Protein AF-A0A250KPC2-F1 (afdb_monomer_lite)

Secondary structure (DSSP, 8-state):
-HHHHHHHHHHHHHHHHHHHHHHHHHHHHHHHHHHHHHHHHHHHTT-HHHHHHHT-HHHHHHHHHHHHHHHHHHHHHH-TTHHHHHHTTB-TTT----SS--S--HHHHHHHHHHTT---HHHHHHHHT--HHHHHHHHHHHHTTBSS-HHHHHHHHHH-

pLDDT: mean 82.74, std 11.88, range [46.59, 96.38]

InterPro domains:
  IPR016032 Signal transduction response regulator, C-terminal effector [SSF46894] (101-150)
  IPR036388 Winged helix-like DNA-binding domain superfamily [G3DSA:1.10.10.10] (76-155)
  IPR045957 SusR, C-terminal domain [PF19904] (7-160)

Foldseek 3Di:
DVVVVVVVLVVVLVVLLVVLVVVVVVVVVVVVVVLVVVLVVCVVVVVVVVSVVSPDVVVVVVVLVVVQVSVFQSLCVSVVCLLVLLLVQFDPVPRPPPDDDSGDDLLSQLLSCLLVVNPDLVVSCVSNVHDSVVSVVSLVVSLVRGPDHSVCVSVSSNVD

Structure (mmCIF, N/CA/C/O backbone):
data_AF-A0A250KPC2-F1
#
_entry.id   AF-A0A250KPC2-F1
#
loop_
_atom_site.group_PDB
_atom_site.id
_atom_site.type_symbol
_atom_site.label_atom_id
_atom_site.label_alt_id
_atom_site.label_comp_id
_atom_site.label_asym_id
_atom_site.label_entity_id
_atom_site.label_seq_id
_atom_site.pdbx_PDB_ins_code
_atom_site.Cartn_x
_atom_site.Cartn_y
_atom_site.Cartn_z
_atom_site.occupancy
_atom_site.B_iso_or_equiv
_atom_site.auth_seq_id
_atom_site.auth_comp_id
_atom_site.auth_asym_id
_atom_site.auth_atom_id
_atom_site.pdbx_PDB_model_num
ATOM 1 N N . MET A 1 1 ? -35.922 -7.875 7.691 1.00 46.59 1 MET A N 1
ATOM 2 C CA . MET A 1 1 ? -35.577 -6.860 6.663 1.00 46.59 1 MET A CA 1
ATOM 3 C C . MET A 1 1 ? -34.171 -6.271 6.823 1.00 46.59 1 MET A C 1
ATOM 5 O O . MET A 1 1 ? -33.465 -6.232 5.828 1.00 46.59 1 MET A O 1
ATOM 9 N N . GLN A 1 2 ? -33.710 -5.894 8.027 1.00 51.72 2 GLN A N 1
ATOM 10 C CA . GLN A 1 2 ? -32.349 -5.344 8.234 1.00 51.72 2 GLN A CA 1
ATOM 11 C C . GLN A 1 2 ? -31.196 -6.274 7.797 1.00 51.72 2 GLN A C 1
ATOM 13 O O . GLN A 1 2 ? -30.195 -5.795 7.276 1.00 51.72 2 GLN A O 1
ATOM 18 N N . SER A 1 3 ? -31.338 -7.596 7.952 1.00 56.41 3 SER A N 1
ATOM 19 C CA . SER A 1 3 ? -30.284 -8.559 7.585 1.00 56.41 3 SER A CA 1
ATOM 20 C C . SER A 1 3 ? -30.046 -8.644 6.066 1.00 56.41 3 SER A C 1
ATOM 22 O O . SER A 1 3 ? -28.898 -8.640 5.639 1.00 56.41 3 SER A O 1
ATOM 24 N N . ASN A 1 4 ? -31.106 -8.587 5.245 1.00 58.12 4 ASN A N 1
ATOM 25 C CA . ASN A 1 4 ? -30.977 -8.547 3.779 1.00 58.12 4 ASN A CA 1
ATOM 26 C C . ASN A 1 4 ? -30.360 -7.237 3.275 1.00 58.12 4 ASN A C 1
ATOM 28 O O . ASN A 1 4 ? -29.615 -7.265 2.304 1.00 58.12 4 ASN A O 1
ATOM 32 N N . MET A 1 5 ? -30.636 -6.101 3.928 1.00 62.41 5 MET A N 1
ATOM 33 C CA . MET A 1 5 ? -30.025 -4.819 3.551 1.00 62.41 5 MET A CA 1
ATOM 34 C C . MET A 1 5 ? -28.519 -4.806 3.838 1.00 62.41 5 MET A C 1
ATOM 36 O O . MET A 1 5 ? -27.751 -4.487 2.938 1.00 62.41 5 MET A O 1
ATOM 40 N N . LYS A 1 6 ? -28.093 -5.265 5.026 1.00 60.94 6 LYS A N 1
ATOM 41 C CA . LYS A 1 6 ? -26.665 -5.401 5.373 1.00 60.94 6 LYS A CA 1
ATOM 42 C C . LYS A 1 6 ? -25.919 -6.372 4.451 1.00 60.94 6 LYS A C 1
ATOM 44 O O . LYS A 1 6 ? -24.790 -6.105 4.060 1.00 60.94 6 LYS A O 1
ATOM 49 N N . LEU A 1 7 ? -26.551 -7.488 4.080 1.00 61.34 7 LEU A N 1
ATOM 50 C CA . LEU A 1 7 ? -25.985 -8.448 3.123 1.00 61.34 7 LEU A CA 1
ATOM 51 C C . LEU A 1 7 ? -25.834 -7.849 1.722 1.00 61.34 7 LEU A C 1
ATOM 53 O O . LEU A 1 7 ? -24.823 -8.071 1.063 1.00 61.34 7 LEU A O 1
ATOM 57 N N . ASN A 1 8 ? -26.825 -7.082 1.270 1.00 59.44 8 ASN A N 1
ATOM 58 C CA . ASN A 1 8 ? -26.793 -6.455 -0.047 1.00 59.44 8 ASN A CA 1
ATOM 59 C C . ASN A 1 8 ? -25.741 -5.334 -0.119 1.00 59.44 8 ASN A C 1
ATOM 61 O O . ASN A 1 8 ? -25.035 -5.204 -1.114 1.00 59.44 8 ASN A O 1
ATOM 65 N N . GLU A 1 9 ? -25.585 -4.573 0.962 1.00 61.75 9 GLU A N 1
ATOM 66 C CA . GLU A 1 9 ? -24.534 -3.564 1.114 1.00 61.75 9 GLU A CA 1
ATOM 67 C C . GLU A 1 9 ? -23.135 -4.200 1.149 1.00 61.75 9 GLU A C 1
ATOM 69 O O . GLU A 1 9 ? -22.250 -3.775 0.410 1.00 61.75 9 GLU A O 1
ATOM 74 N N . ALA A 1 10 ? -22.956 -5.296 1.895 1.00 64.81 10 ALA A N 1
ATOM 75 C CA . ALA A 1 10 ? -21.706 -6.057 1.908 1.00 64.81 10 ALA A CA 1
ATOM 76 C C . ALA A 1 10 ? -21.347 -6.637 0.527 1.00 64.81 10 ALA A C 1
ATOM 78 O O . ALA A 1 10 ? -20.181 -6.611 0.133 1.00 64.81 10 ALA A O 1
ATOM 79 N N . ASN A 1 11 ? -22.335 -7.130 -0.227 1.00 65.50 11 ASN A N 1
ATOM 80 C CA . ASN A 1 11 ? -22.121 -7.602 -1.597 1.00 65.50 11 ASN A CA 1
ATOM 81 C C . ASN A 1 11 ? -21.732 -6.456 -2.536 1.00 65.50 11 ASN A C 1
ATOM 83 O O . ASN A 1 11 ? -20.794 -6.608 -3.311 1.00 65.50 11 ASN A O 1
ATOM 87 N N . LYS A 1 12 ? -22.369 -5.287 -2.410 1.00 68.25 12 LYS A N 1
ATOM 88 C CA . LYS A 1 12 ? -22.030 -4.103 -3.206 1.00 68.25 12 LYS A CA 1
ATOM 89 C C . LYS A 1 12 ? -20.600 -3.619 -2.943 1.00 68.25 12 LYS A C 1
ATOM 91 O O . LYS A 1 12 ? -19.867 -3.377 -3.895 1.00 68.25 12 LYS A O 1
ATOM 96 N N . ILE A 1 13 ? -20.181 -3.561 -1.676 1.00 67.81 13 ILE A N 1
ATOM 97 C CA . ILE A 1 13 ? -18.798 -3.230 -1.286 1.00 67.81 13 ILE A CA 1
ATOM 98 C C . ILE A 1 13 ? -17.817 -4.252 -1.875 1.00 67.81 13 ILE A C 1
ATOM 100 O O . ILE A 1 13 ? -16.744 -3.892 -2.354 1.00 67.81 13 ILE A O 1
ATOM 104 N N . LYS A 1 14 ? -18.179 -5.539 -1.867 1.00 70.06 14 LYS A N 1
ATOM 105 C CA . LYS A 1 14 ? -17.338 -6.607 -2.414 1.00 70.06 14 LYS A CA 1
ATOM 106 C C . LYS A 1 14 ? -17.198 -6.514 -3.936 1.00 70.06 14 LYS A C 1
ATOM 108 O O . LYS A 1 14 ? -16.090 -6.675 -4.442 1.00 70.06 14 LYS A O 1
ATOM 113 N N . ASP A 1 15 ? -18.282 -6.234 -4.651 1.00 75.19 15 ASP A N 1
ATOM 114 C CA . ASP A 1 15 ? -18.270 -6.077 -6.108 1.00 75.19 15 ASP A CA 1
ATOM 115 C C . ASP A 1 15 ? -17.492 -4.821 -6.528 1.00 75.19 15 ASP A C 1
ATOM 117 O O . ASP A 1 15 ? -16.672 -4.876 -7.447 1.00 75.19 15 ASP A O 1
ATOM 121 N N . GLU A 1 16 ? -17.672 -3.712 -5.806 1.00 76.75 16 GLU A N 1
ATOM 122 C CA . GLU A 1 16 ? -16.913 -2.475 -6.009 1.00 76.75 16 GLU A CA 1
ATOM 123 C C . GLU A 1 16 ? -15.419 -2.680 -5.721 1.00 76.75 16 GLU A C 1
ATOM 125 O O . GLU A 1 16 ? -14.574 -2.291 -6.528 1.00 76.75 16 GLU A O 1
ATOM 130 N N . TYR A 1 17 ? -15.075 -3.403 -4.650 1.00 74.69 17 TYR A N 1
ATOM 131 C CA . TYR A 1 17 ? -13.695 -3.787 -4.348 1.00 74.69 17 TYR A CA 1
ATOM 132 C C . TYR A 1 17 ? -13.069 -4.642 -5.455 1.00 74.69 17 TYR A C 1
ATOM 134 O O . TYR A 1 17 ? -11.933 -4.387 -5.861 1.00 74.69 17 TYR A O 1
ATOM 142 N N . ILE A 1 18 ? -13.789 -5.648 -5.963 1.00 78.44 18 ILE A N 1
ATOM 143 C CA . ILE A 1 18 ? -13.307 -6.498 -7.059 1.00 78.44 18 ILE A CA 1
ATOM 144 C C . ILE A 1 18 ? -13.065 -5.649 -8.313 1.00 78.44 18 ILE A C 1
ATOM 146 O O . ILE A 1 18 ? -12.002 -5.760 -8.930 1.00 78.44 18 ILE A O 1
ATOM 150 N N . GLY A 1 19 ? -14.006 -4.765 -8.658 1.00 82.25 19 GLY A N 1
ATOM 151 C CA . GLY A 1 19 ? -13.871 -3.828 -9.773 1.00 82.25 19 GLY A CA 1
ATOM 152 C C . GLY A 1 19 ? -12.651 -2.917 -9.626 1.00 82.25 19 GLY A C 1
ATOM 153 O O . GLY A 1 19 ? -11.809 -2.862 -10.526 1.00 82.25 19 GLY A O 1
ATOM 154 N N . CYS A 1 20 ? -12.497 -2.271 -8.467 1.00 77.50 20 CYS A N 1
ATOM 155 C CA . CYS A 1 20 ? -11.334 -1.442 -8.153 1.00 77.50 20 CYS A CA 1
ATOM 156 C C . CYS A 1 20 ? -10.024 -2.238 -8.208 1.00 77.50 20 CYS A C 1
ATOM 158 O O . CYS A 1 20 ? -9.040 -1.753 -8.760 1.00 77.50 20 CYS A O 1
ATOM 160 N N . SER A 1 21 ? -9.996 -3.473 -7.701 1.00 78.00 21 SER A N 1
ATOM 161 C CA . SER A 1 21 ? -8.799 -4.319 -7.731 1.00 78.00 21 SER A CA 1
ATOM 162 C C . SER A 1 21 ? -8.357 -4.631 -9.162 1.00 78.00 21 SER A C 1
ATOM 164 O O . SER A 1 21 ? -7.181 -4.474 -9.494 1.00 78.00 21 SER A O 1
ATOM 166 N N . PHE A 1 22 ? -9.287 -5.017 -10.042 1.00 83.94 22 PHE A N 1
ATOM 167 C CA . PHE A 1 22 ? -8.962 -5.255 -11.450 1.00 83.94 22 PHE A CA 1
ATOM 168 C C . PHE A 1 22 ? -8.554 -3.976 -12.184 1.00 83.94 22 PHE A C 1
ATOM 170 O O . PHE A 1 22 ? -7.635 -4.029 -13.003 1.00 83.94 22 PHE A O 1
ATOM 177 N N . TYR A 1 23 ? -9.163 -2.833 -11.860 1.00 85.62 23 TYR A N 1
ATOM 178 C CA . TYR A 1 23 ? -8.753 -1.535 -12.396 1.00 85.62 23 TYR A CA 1
ATOM 179 C C . TYR A 1 23 ? -7.311 -1.178 -11.995 1.00 85.62 23 TYR A C 1
ATOM 181 O O . TYR A 1 23 ? -6.484 -0.906 -12.866 1.00 85.62 23 TYR A O 1
ATOM 189 N N . LEU A 1 24 ? -6.968 -1.275 -10.705 1.00 82.50 24 LEU A N 1
ATOM 190 C CA . LEU A 1 24 ? -5.604 -1.041 -10.213 1.00 82.50 24 LEU A CA 1
ATOM 191 C C . LEU A 1 24 ? -4.591 -2.006 -10.846 1.00 82.50 24 LEU A C 1
ATOM 193 O O . LEU A 1 24 ? -3.490 -1.597 -11.218 1.00 82.50 24 LEU A O 1
ATOM 197 N N . ASN A 1 25 ? -4.965 -3.276 -11.030 1.00 85.69 25 ASN A N 1
ATOM 198 C CA . ASN A 1 25 ? -4.129 -4.251 -11.733 1.00 85.69 25 ASN A CA 1
ATOM 199 C C . ASN A 1 25 ? -3.903 -3.862 -13.203 1.00 85.69 25 ASN A C 1
ATOM 201 O O . ASN A 1 25 ? -2.787 -3.997 -13.708 1.00 85.69 25 ASN A O 1
ATOM 205 N N . ALA A 1 26 ? -4.931 -3.364 -13.896 1.00 89.38 26 ALA A N 1
ATOM 206 C CA . ALA A 1 26 ? -4.810 -2.910 -15.279 1.00 89.38 26 ALA A CA 1
ATOM 207 C C . ALA A 1 26 ? -3.885 -1.683 -15.392 1.00 89.38 26 ALA A C 1
ATOM 209 O O . ALA A 1 26 ? -2.996 -1.656 -16.250 1.00 89.38 26 ALA A O 1
ATOM 210 N N . GLU A 1 27 ? -4.024 -0.717 -14.481 1.00 88.19 27 GLU A N 1
ATOM 211 C CA . GLU A 1 27 ? -3.129 0.441 -14.378 1.00 88.19 27 GLU A CA 1
ATOM 212 C C . GLU A 1 27 ? -1.684 0.018 -14.085 1.00 88.19 27 GLU A C 1
ATOM 214 O O . GLU A 1 27 ? -0.745 0.502 -14.724 1.00 88.19 27 GLU A O 1
ATOM 219 N N . TYR A 1 28 ? -1.482 -0.958 -13.197 1.00 87.12 28 TYR A N 1
ATOM 220 C CA . TYR A 1 28 ? -0.159 -1.511 -12.916 1.00 87.12 28 TYR A CA 1
ATOM 221 C C . TYR A 1 28 ? 0.470 -2.184 -14.147 1.00 87.12 28 TYR A C 1
ATOM 223 O O . TYR A 1 28 ? 1.629 -1.920 -14.478 1.00 87.12 28 TYR A O 1
ATOM 231 N N . ILE A 1 29 ? -0.293 -2.989 -14.896 1.00 91.50 29 ILE A N 1
ATOM 232 C CA . ILE A 1 29 ? 0.169 -3.577 -16.167 1.00 91.50 29 ILE A CA 1
ATOM 233 C C . ILE A 1 29 ? 0.531 -2.475 -17.175 1.00 91.50 29 ILE A C 1
ATOM 235 O O . ILE A 1 29 ? 1.540 -2.579 -17.879 1.00 91.50 29 ILE A O 1
ATOM 239 N N . SER A 1 30 ? -0.249 -1.393 -17.236 1.00 91.69 30 SER A N 1
ATOM 240 C CA . SER A 1 30 ? 0.037 -0.230 -18.083 1.00 91.69 30 SER A CA 1
ATOM 241 C C . SER A 1 30 ? 1.359 0.449 -17.697 1.00 91.69 30 SER A C 1
ATOM 243 O O . SER A 1 30 ? 2.186 0.733 -18.574 1.00 91.69 30 SER A O 1
ATOM 245 N N . LYS A 1 31 ? 1.619 0.639 -16.393 1.00 89.00 31 LYS A N 1
ATOM 246 C CA . LYS A 1 31 ? 2.899 1.150 -15.867 1.00 89.00 31 LYS A CA 1
ATOM 247 C C . LYS A 1 31 ? 4.069 0.235 -16.249 1.00 89.00 31 LYS A C 1
ATOM 249 O O . LYS A 1 31 ? 5.052 0.717 -16.819 1.00 89.00 31 LYS A O 1
ATOM 254 N N . LEU A 1 32 ? 3.939 -1.082 -16.060 1.00 90.75 32 LEU A N 1
ATOM 255 C CA . LEU A 1 32 ? 4.956 -2.058 -16.476 1.00 90.75 32 LEU A CA 1
ATOM 256 C C . LEU A 1 32 ? 5.237 -1.985 -17.980 1.00 90.75 32 LEU A C 1
ATOM 258 O O . LEU A 1 32 ? 6.393 -1.927 -18.397 1.00 90.75 32 LEU A O 1
ATOM 262 N N . LYS A 1 33 ? 4.198 -1.916 -18.816 1.00 94.50 33 LYS A N 1
ATOM 263 C CA . LYS A 1 33 ? 4.348 -1.787 -20.272 1.00 94.50 33 LYS A CA 1
ATOM 264 C C . LYS A 1 33 ? 5.128 -0.527 -20.658 1.00 94.50 33 LYS A C 1
ATOM 266 O O . LYS A 1 33 ? 5.969 -0.585 -21.559 1.00 94.50 33 LYS A O 1
ATOM 271 N N . LYS A 1 34 ? 4.870 0.608 -19.997 1.00 91.69 34 LYS A N 1
ATOM 272 C CA . LYS A 1 34 ? 5.622 1.859 -20.209 1.00 91.69 34 LYS A CA 1
ATOM 273 C C . LYS A 1 34 ? 7.093 1.693 -19.823 1.00 91.69 34 LYS A C 1
ATOM 275 O O . LYS A 1 34 ? 7.953 2.129 -20.591 1.00 91.69 34 LYS A O 1
ATOM 280 N N . LEU A 1 35 ? 7.372 1.026 -18.701 1.00 90.00 35 LEU A N 1
ATOM 281 C CA . LEU A 1 35 ? 8.729 0.722 -18.246 1.00 90.00 35 LEU A CA 1
ATOM 282 C C . LEU A 1 35 ? 9.479 -0.153 -19.259 1.00 90.00 35 LEU A C 1
ATOM 284 O O . LEU A 1 35 ? 10.535 0.259 -19.735 1.00 90.00 35 LEU A O 1
ATOM 288 N N . TYR A 1 36 ? 8.911 -1.294 -19.669 1.00 92.81 36 TYR A N 1
ATOM 289 C CA . TYR A 1 36 ? 9.526 -2.190 -20.659 1.00 92.81 36 TYR A CA 1
ATOM 290 C C . TYR A 1 36 ? 9.834 -1.471 -21.977 1.00 92.81 36 TYR A C 1
ATOM 292 O O . TYR A 1 36 ? 10.968 -1.515 -22.451 1.00 92.81 36 TYR A O 1
ATOM 300 N N . LYS A 1 37 ? 8.870 -0.717 -22.524 1.00 94.56 37 LYS A N 1
ATOM 301 C CA . LYS A 1 37 ? 9.086 0.091 -23.738 1.00 94.56 37 LYS A CA 1
ATOM 302 C C . LYS A 1 37 ? 10.121 1.199 -23.543 1.00 94.56 37 LYS A C 1
ATOM 304 O O . LYS A 1 37 ? 10.756 1.634 -24.501 1.00 94.56 37 LYS A O 1
ATOM 309 N N . GLY A 1 38 ? 10.229 1.756 -22.339 1.00 92.12 38 GLY A N 1
ATOM 310 C CA . GLY A 1 38 ? 11.238 2.758 -21.996 1.00 92.12 38 GLY A CA 1
ATOM 311 C C . GLY A 1 38 ? 12.643 2.162 -21.986 1.00 92.12 38 GLY A C 1
ATOM 312 O O . GLY A 1 38 ? 13.550 2.730 -22.592 1.00 92.12 38 GLY A O 1
ATOM 313 N N . ILE A 1 39 ? 12.790 0.997 -21.355 1.00 92.81 39 ILE A N 1
ATOM 314 C CA . ILE A 1 39 ? 14.038 0.233 -21.300 1.00 92.81 39 ILE A CA 1
ATOM 315 C C . ILE A 1 39 ? 14.476 -0.170 -22.710 1.00 92.81 39 ILE A C 1
ATOM 317 O O . ILE A 1 39 ? 15.588 0.160 -23.114 1.00 92.81 39 ILE A O 1
ATOM 321 N N . GLU A 1 40 ? 13.592 -0.800 -23.487 1.00 94.81 40 GLU A N 1
ATOM 322 C CA . GLU A 1 40 ? 13.875 -1.250 -24.855 1.00 94.81 40 GLU A CA 1
ATOM 323 C C . GLU A 1 40 ? 14.372 -0.102 -25.747 1.00 94.81 40 GLU A C 1
ATOM 325 O O . GLU A 1 40 ? 15.428 -0.206 -26.372 1.00 94.81 40 GLU A O 1
ATOM 330 N N . ARG A 1 41 ? 13.676 1.046 -25.731 1.00 95.12 41 ARG A N 1
ATOM 331 C CA . ARG A 1 41 ? 14.084 2.238 -26.493 1.00 95.12 41 ARG A CA 1
ATOM 332 C C . ARG A 1 41 ? 15.480 2.729 -26.115 1.00 95.12 41 ARG A C 1
ATOM 334 O O . ARG A 1 41 ? 16.246 3.081 -27.007 1.00 95.12 41 ARG A O 1
ATOM 341 N N . LYS A 1 42 ? 15.813 2.752 -24.819 1.00 94.19 42 LYS A N 1
ATOM 342 C CA . LYS A 1 42 ? 17.125 3.208 -24.326 1.00 94.19 42 LYS A CA 1
ATOM 343 C C . LYS A 1 42 ? 18.251 2.226 -24.646 1.00 94.19 42 LYS A C 1
ATOM 345 O O . LYS A 1 42 ? 19.373 2.661 -24.890 1.00 94.19 42 LYS A O 1
ATOM 350 N N . ILE A 1 43 ? 17.960 0.924 -24.673 1.00 94.75 43 ILE A N 1
ATOM 351 C CA . ILE A 1 43 ? 18.916 -0.104 -25.107 1.00 94.75 43 ILE A CA 1
ATOM 352 C C . ILE A 1 43 ? 19.240 0.079 -26.594 1.00 94.75 43 ILE A C 1
ATOM 354 O O . ILE A 1 43 ? 20.413 0.175 -26.952 1.00 94.75 43 ILE A O 1
ATOM 358 N N . ILE A 1 44 ? 18.217 0.191 -27.450 1.00 95.75 44 ILE A N 1
ATOM 359 C CA . ILE A 1 44 ? 18.391 0.349 -28.906 1.00 95.75 44 ILE A CA 1
ATOM 360 C C . ILE A 1 44 ? 19.168 1.632 -29.234 1.00 95.75 44 ILE A C 1
ATOM 362 O O . ILE A 1 44 ? 20.057 1.616 -30.084 1.00 95.75 44 ILE A O 1
ATOM 366 N N . SER A 1 45 ? 18.889 2.733 -28.529 1.00 95.88 45 SER A N 1
ATOM 367 C CA . SER A 1 45 ? 19.582 4.015 -28.715 1.00 95.88 45 SER A CA 1
ATOM 368 C C . SER A 1 45 ? 20.946 4.108 -28.016 1.00 95.88 45 SER A C 1
ATOM 370 O O . SER A 1 45 ? 21.571 5.167 -28.058 1.00 95.88 45 SER A O 1
ATOM 372 N N . ARG A 1 46 ? 21.420 3.025 -27.376 1.00 95.19 46 ARG A N 1
ATOM 373 C CA . ARG A 1 46 ? 22.684 2.961 -26.615 1.00 95.19 46 ARG A CA 1
ATOM 374 C C . ARG A 1 46 ? 22.795 4.017 -25.502 1.00 95.19 46 ARG A C 1
ATOM 376 O O . ARG A 1 46 ? 23.889 4.417 -25.115 1.00 95.19 46 ARG A O 1
ATOM 383 N N . GLN A 1 47 ? 21.664 4.457 -24.952 1.00 94.56 47 GLN A N 1
ATOM 384 C CA . GLN A 1 47 ? 21.583 5.448 -23.873 1.00 94.56 47 GLN A CA 1
ATOM 385 C C . GLN A 1 47 ? 21.758 4.792 -22.492 1.00 94.56 47 GLN A C 1
ATOM 387 O O . GLN A 1 47 ? 20.868 4.859 -21.639 1.00 94.56 47 GLN A O 1
ATOM 392 N N . PHE A 1 48 ? 22.899 4.141 -22.266 1.00 91.19 48 PHE A N 1
ATOM 393 C CA . PHE A 1 48 ? 23.126 3.306 -21.080 1.00 91.19 48 PHE A CA 1
ATOM 394 C C . PHE A 1 48 ? 23.148 4.091 -19.761 1.00 91.19 48 PHE A C 1
ATOM 396 O O . PHE A 1 48 ? 22.570 3.630 -18.777 1.00 91.19 48 PHE A O 1
ATOM 403 N N . ASP A 1 49 ? 23.713 5.300 -19.736 1.00 90.19 49 ASP A N 1
ATOM 404 C CA . ASP A 1 49 ? 23.725 6.131 -18.522 1.00 90.19 49 ASP A CA 1
ATOM 405 C C . ASP A 1 49 ? 22.312 6.554 -18.111 1.00 90.19 49 ASP A C 1
ATOM 407 O O . ASP A 1 49 ? 21.911 6.436 -16.951 1.00 90.19 49 ASP A O 1
ATOM 411 N N . SER A 1 50 ? 21.506 6.973 -19.089 1.00 86.38 50 SER A N 1
ATOM 412 C CA . SER A 1 50 ? 20.107 7.332 -18.856 1.00 86.38 50 SER A CA 1
ATOM 413 C C . SER A 1 50 ? 19.260 6.113 -18.477 1.00 86.38 50 SER A C 1
ATOM 415 O O . SER A 1 50 ? 18.347 6.223 -17.657 1.00 86.38 50 SER A O 1
ATOM 417 N N . LEU A 1 51 ? 19.558 4.936 -19.037 1.00 89.56 51 LEU A N 1
ATOM 418 C CA . LEU A 1 51 ? 18.929 3.679 -18.637 1.00 89.56 51 LEU A CA 1
ATOM 419 C C . LEU A 1 51 ? 19.229 3.360 -17.171 1.00 89.56 51 LEU A C 1
ATOM 421 O O . LEU A 1 51 ? 18.298 3.079 -16.424 1.00 89.56 51 LEU A O 1
ATOM 425 N N . ARG A 1 52 ? 20.492 3.483 -16.745 1.00 86.69 52 ARG A N 1
ATOM 426 C CA . ARG A 1 52 ? 20.911 3.242 -15.357 1.00 86.69 52 ARG A CA 1
ATOM 427 C C . ARG A 1 52 ? 20.179 4.148 -14.368 1.00 86.69 52 ARG A C 1
ATOM 429 O O . ARG A 1 52 ? 19.765 3.685 -13.312 1.00 86.69 52 ARG A O 1
ATOM 436 N N . GLN A 1 53 ? 19.955 5.411 -14.731 1.00 85.56 53 GLN A N 1
ATOM 437 C CA . GLN A 1 53 ? 19.150 6.337 -13.925 1.00 85.56 53 GLN A CA 1
ATOM 438 C C . GLN A 1 53 ? 17.665 5.944 -13.871 1.00 85.56 53 GLN A C 1
ATOM 440 O O . GLN A 1 53 ? 17.013 6.153 -12.852 1.00 85.56 53 GLN A O 1
ATOM 445 N N . SER A 1 54 ? 17.134 5.348 -14.943 1.00 81.69 54 SER A N 1
ATOM 446 C CA . SER A 1 54 ? 15.715 4.972 -15.056 1.00 81.69 54 SER A CA 1
ATOM 447 C C . SER A 1 54 ? 15.335 3.733 -14.233 1.00 81.69 54 SER A C 1
ATOM 449 O O . SER A 1 54 ? 14.152 3.494 -14.020 1.00 81.69 54 SER A O 1
ATOM 451 N N . VAL A 1 55 ? 16.316 2.942 -13.785 1.00 81.75 55 VAL A N 1
ATOM 452 C CA . VAL A 1 55 ? 16.120 1.705 -13.000 1.00 81.75 55 VAL A CA 1
ATOM 453 C C . VAL A 1 55 ? 16.661 1.819 -11.568 1.00 81.75 55 VAL A C 1
ATOM 455 O O . VAL A 1 55 ? 16.967 0.815 -10.931 1.00 81.75 55 VAL A O 1
ATOM 458 N N . ASN A 1 56 ? 16.811 3.045 -11.064 1.00 83.19 56 ASN A N 1
ATOM 459 C CA . ASN A 1 56 ? 17.300 3.307 -9.712 1.00 83.19 56 ASN A CA 1
ATOM 460 C C . ASN A 1 56 ? 16.274 2.873 -8.643 1.00 83.19 56 ASN A C 1
ATOM 462 O O . ASN A 1 56 ? 15.066 2.992 -8.839 1.00 83.19 56 ASN A O 1
ATOM 466 N N . GLU A 1 57 ? 16.755 2.438 -7.481 1.00 82.94 57 GLU A N 1
ATOM 467 C CA . GLU A 1 57 ? 15.957 2.102 -6.298 1.00 82.94 57 GLU A CA 1
ATOM 468 C C . GLU A 1 57 ? 15.039 3.252 -5.851 1.00 82.94 57 GLU A C 1
ATOM 470 O O . GLU A 1 57 ? 13.912 3.015 -5.421 1.00 82.94 57 GLU A O 1
ATOM 475 N N . SER A 1 58 ? 15.450 4.509 -6.047 1.00 84.56 58 SER A N 1
ATOM 476 C CA . SER A 1 58 ? 14.594 5.672 -5.767 1.00 84.56 58 SER A CA 1
ATOM 477 C C . SER A 1 58 ? 13.280 5.668 -6.562 1.00 84.56 58 SER A C 1
ATOM 479 O O . SER A 1 58 ? 12.259 6.149 -6.065 1.00 84.56 58 SER A O 1
ATOM 481 N N . VAL A 1 59 ? 13.277 5.088 -7.768 1.00 83.38 59 VAL A N 1
ATOM 482 C CA . VAL A 1 59 ? 12.065 4.905 -8.576 1.00 83.38 59 VAL A CA 1
ATOM 483 C C . VAL A 1 59 ? 11.137 3.898 -7.902 1.00 83.38 59 VAL A C 1
ATOM 485 O O . VAL A 1 59 ? 9.944 4.170 -7.776 1.00 83.38 59 VAL A O 1
ATOM 488 N N . LEU A 1 60 ? 11.671 2.785 -7.388 1.00 84.00 60 LEU A N 1
ATOM 489 C CA . LEU A 1 60 ? 10.878 1.790 -6.658 1.00 84.00 60 LEU A CA 1
ATOM 490 C C . LEU A 1 60 ? 10.223 2.388 -5.410 1.00 84.00 60 LEU A C 1
ATOM 492 O O . LEU A 1 60 ? 9.060 2.101 -5.133 1.00 84.00 60 LEU A O 1
ATOM 496 N N . GLU A 1 61 ? 10.924 3.266 -4.694 1.00 87.88 61 GLU A N 1
ATOM 497 C CA . GLU A 1 61 ? 10.351 3.949 -3.533 1.00 87.88 61 GLU A CA 1
ATOM 498 C C . GLU A 1 61 ? 9.238 4.937 -3.915 1.00 87.88 61 GLU A C 1
ATOM 500 O O . GLU A 1 61 ? 8.247 5.059 -3.191 1.00 87.88 61 GLU A O 1
ATOM 505 N N . SER A 1 62 ? 9.339 5.604 -5.069 1.00 87.94 62 SER A N 1
ATOM 506 C CA . SER A 1 62 ? 8.244 6.438 -5.584 1.00 87.94 62 SER A CA 1
ATOM 507 C C . SER A 1 62 ? 7.021 5.617 -6.014 1.00 87.94 62 SER A C 1
ATOM 509 O O . SER A 1 62 ? 5.900 5.961 -5.638 1.00 87.94 62 SER A O 1
ATOM 511 N N . GLU A 1 63 ? 7.221 4.488 -6.702 1.00 86.56 63 GLU A N 1
ATOM 512 C CA . GLU A 1 63 ? 6.141 3.562 -7.071 1.00 86.56 63 GLU A CA 1
ATOM 513 C C . GLU A 1 63 ? 5.459 2.977 -5.831 1.00 86.56 63 GLU A C 1
ATOM 515 O O . GLU A 1 63 ? 4.235 2.868 -5.785 1.00 86.56 63 GLU A O 1
ATOM 520 N N . ARG A 1 64 ? 6.224 2.681 -4.775 1.00 89.38 64 ARG A N 1
ATOM 521 C CA . ARG A 1 64 ? 5.679 2.230 -3.489 1.00 89.38 64 ARG A CA 1
ATOM 522 C C . ARG A 1 64 ? 4.786 3.289 -2.842 1.00 89.38 64 ARG A C 1
ATOM 524 O O . ARG A 1 64 ? 3.706 2.962 -2.358 1.00 89.38 64 ARG A O 1
ATOM 531 N N . LYS A 1 65 ? 5.205 4.559 -2.852 1.00 90.31 65 LYS A N 1
ATOM 532 C CA . LYS A 1 65 ? 4.380 5.671 -2.350 1.00 90.31 65 LYS A CA 1
ATOM 533 C C . LYS A 1 65 ? 3.102 5.846 -3.170 1.00 90.31 65 LYS A C 1
ATOM 535 O O . LYS A 1 65 ? 2.046 6.019 -2.572 1.00 90.31 65 LYS A O 1
ATOM 540 N N . SER A 1 66 ? 3.185 5.744 -4.501 1.00 89.25 66 SER A N 1
ATOM 541 C CA . SER A 1 66 ? 1.999 5.738 -5.373 1.00 89.25 66 SER A CA 1
ATOM 542 C C . SER A 1 66 ? 1.065 4.590 -5.000 1.00 89.25 66 SER A C 1
ATOM 544 O O . SER A 1 66 ? -0.110 4.830 -4.775 1.00 89.25 66 SER A O 1
ATOM 546 N N . MET A 1 67 ? 1.591 3.373 -4.839 1.00 90.38 67 MET A N 1
ATOM 547 C CA . MET A 1 67 ? 0.798 2.203 -4.459 1.00 90.38 67 MET A CA 1
ATOM 548 C C . MET A 1 67 ? 0.099 2.385 -3.102 1.00 90.38 67 MET A C 1
ATOM 550 O O . MET A 1 67 ? -1.037 1.952 -2.937 1.00 90.38 67 MET A O 1
ATOM 554 N N . TYR A 1 68 ? 0.747 3.035 -2.127 1.00 91.94 68 TYR A N 1
ATOM 555 C CA . TYR A 1 68 ? 0.100 3.374 -0.856 1.00 91.94 68 TYR A CA 1
ATOM 556 C C . TYR A 1 68 ? -1.014 4.408 -1.017 1.00 91.94 68 TYR A C 1
ATOM 558 O O . TYR A 1 68 ? -2.046 4.264 -0.377 1.00 91.94 68 TYR A O 1
ATOM 566 N N . SER A 1 69 ? -0.829 5.416 -1.869 1.00 90.56 69 SER A N 1
ATOM 567 C CA . SER A 1 69 ? -1.878 6.396 -2.165 1.00 90.56 69 SER A CA 1
ATOM 568 C C . SER A 1 69 ? -3.080 5.734 -2.841 1.00 90.56 69 SER A C 1
ATOM 570 O O . SER A 1 69 ? -4.209 5.932 -2.403 1.00 90.56 69 SER A O 1
ATOM 572 N N . ASP A 1 70 ? -2.827 4.893 -3.848 1.00 88.62 70 ASP A N 1
ATOM 573 C CA . ASP A 1 70 ? -3.856 4.144 -4.576 1.00 88.62 70 ASP A CA 1
ATOM 574 C C . ASP A 1 70 ? -4.634 3.212 -3.623 1.00 88.62 70 ASP A C 1
ATOM 576 O O . ASP A 1 70 ? -5.860 3.081 -3.713 1.00 88.62 70 ASP A O 1
ATOM 580 N N . PHE A 1 71 ? -3.924 2.578 -2.679 1.00 90.38 71 PHE A N 1
ATOM 581 C CA . PHE A 1 71 ? -4.518 1.756 -1.626 1.00 90.38 71 PHE A CA 1
ATOM 582 C C . PHE A 1 71 ? -5.391 2.579 -0.678 1.00 90.38 71 PHE A C 1
ATOM 584 O O . PHE A 1 71 ? -6.541 2.206 -0.465 1.00 90.38 71 PHE A O 1
ATOM 591 N N . ASP A 1 72 ? -4.865 3.675 -0.126 1.00 92.38 72 ASP A N 1
ATOM 592 C CA . ASP A 1 72 ? -5.582 4.526 0.826 1.00 92.38 72 ASP A CA 1
ATOM 593 C C . ASP A 1 72 ? -6.870 5.076 0.195 1.00 92.38 72 ASP A C 1
ATOM 595 O O . ASP A 1 72 ? -7.938 4.967 0.792 1.00 92.38 72 ASP A O 1
ATOM 599 N N . GLU A 1 73 ? -6.792 5.587 -1.038 1.00 88.94 73 GLU A N 1
ATOM 600 C CA . GLU A 1 73 ? -7.947 6.108 -1.776 1.00 88.94 73 GLU A CA 1
ATOM 601 C C . GLU A 1 73 ? -9.000 5.019 -2.015 1.00 88.94 73 GLU A C 1
ATOM 603 O O . GLU A 1 73 ? -10.183 5.213 -1.735 1.00 88.94 73 GLU A O 1
ATOM 608 N N . THR A 1 74 ? -8.583 3.852 -2.513 1.00 86.94 74 THR A N 1
ATOM 609 C CA . THR A 1 74 ? -9.505 2.742 -2.795 1.00 86.94 74 THR A CA 1
ATOM 610 C C . THR A 1 74 ? -10.148 2.218 -1.516 1.00 86.94 74 THR A C 1
ATOM 612 O O . THR A 1 74 ? -11.347 1.952 -1.481 1.00 86.94 74 THR A O 1
ATOM 615 N N . PHE A 1 75 ? -9.365 2.084 -0.448 1.00 88.62 75 PHE A N 1
ATOM 616 C CA . PHE A 1 75 ? -9.850 1.601 0.834 1.00 88.62 75 PHE A CA 1
ATOM 617 C C . PHE A 1 75 ? -10.840 2.585 1.469 1.00 88.62 75 PHE A C 1
ATOM 619 O O . PHE A 1 75 ? -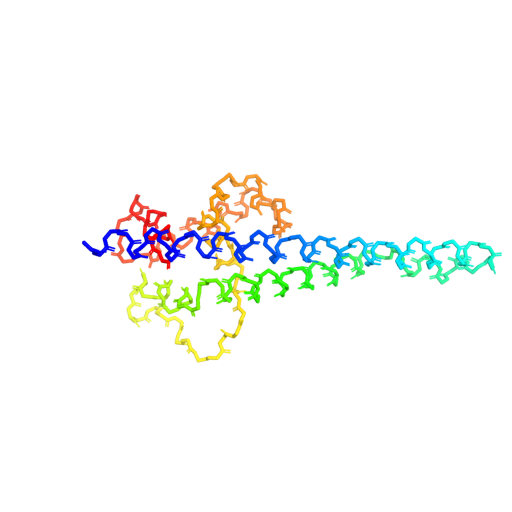11.903 2.165 1.914 1.00 88.62 75 PHE A O 1
ATOM 626 N N . LEU A 1 76 ? -10.544 3.887 1.460 1.00 89.00 76 LEU A N 1
ATOM 627 C CA . LEU A 1 76 ? -11.428 4.910 2.026 1.00 89.00 76 LEU A CA 1
ATOM 628 C C . LEU A 1 76 ? -12.696 5.135 1.193 1.00 89.00 76 LEU A C 1
ATOM 630 O O . LEU A 1 76 ? -13.720 5.501 1.758 1.00 89.00 76 LEU A O 1
ATOM 634 N N . LYS A 1 77 ? -12.687 4.854 -0.117 1.00 85.69 77 LYS A N 1
ATOM 635 C CA . LYS A 1 77 ? -13.931 4.801 -0.909 1.00 85.69 77 LYS A CA 1
ATOM 636 C C . LYS A 1 77 ? -14.871 3.692 -0.434 1.00 85.69 77 LYS A C 1
ATOM 638 O O . LYS A 1 77 ? -16.079 3.893 -0.409 1.00 85.69 77 LYS A O 1
ATOM 643 N N . LEU A 1 78 ? -14.316 2.547 -0.037 1.00 83.62 78 LEU A N 1
ATOM 644 C CA . LEU A 1 78 ? -15.087 1.397 0.447 1.00 83.62 78 LEU A CA 1
ATOM 645 C C . LEU A 1 78 ? -15.485 1.533 1.922 1.00 83.62 78 LEU A C 1
ATOM 647 O O . LEU A 1 78 ? -16.553 1.069 2.314 1.00 83.62 78 LEU A O 1
ATOM 651 N N . PHE A 1 79 ? -14.636 2.169 2.731 1.00 85.44 79 PHE A N 1
ATOM 652 C CA . PHE A 1 79 ? -14.809 2.348 4.172 1.00 85.44 79 PHE A CA 1
ATOM 653 C C . PHE A 1 79 ? -14.632 3.825 4.550 1.00 85.44 79 PHE A C 1
ATOM 655 O O . PHE A 1 79 ? -13.670 4.206 5.220 1.00 85.44 79 PHE A O 1
ATOM 662 N N . SER A 1 80 ? -15.569 4.672 4.119 1.00 87.38 80 SER A N 1
ATOM 663 C CA . SER A 1 80 ? -15.484 6.139 4.250 1.00 87.38 80 SER A CA 1
ATOM 664 C C . SER A 1 80 ? -15.356 6.643 5.685 1.00 87.38 80 SER A C 1
ATOM 666 O O . SER A 1 80 ? -14.794 7.709 5.915 1.00 87.38 80 SER A O 1
ATOM 668 N N . HIS A 1 81 ? -15.854 5.878 6.654 1.00 86.38 81 HIS A N 1
ATOM 669 C CA . HIS A 1 81 ? -15.806 6.222 8.076 1.00 86.38 81 HIS A CA 1
ATOM 670 C C . HIS A 1 81 ? -14.658 5.542 8.828 1.00 86.38 81 HIS A C 1
ATO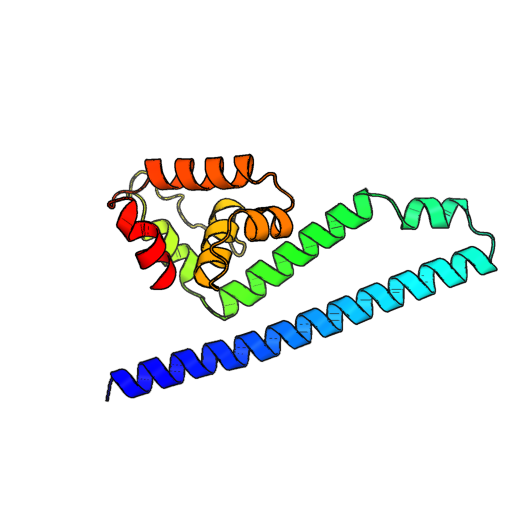M 672 O O . HIS A 1 81 ? -14.552 5.700 10.041 1.00 86.38 81 HIS A O 1
ATOM 678 N N . PHE A 1 82 ? -13.776 4.809 8.137 1.00 89.75 82 PHE A N 1
ATOM 679 C CA . PHE A 1 82 ? -12.752 4.000 8.794 1.00 89.75 82 PHE A CA 1
ATOM 680 C C . PHE A 1 82 ? -11.850 4.808 9.724 1.00 89.75 82 PHE A C 1
ATOM 682 O O . PHE A 1 82 ? -11.578 4.360 10.831 1.00 89.75 82 PHE A O 1
ATOM 689 N N . ILE A 1 83 ? -11.381 5.985 9.297 1.00 89.50 83 ILE A N 1
ATOM 690 C CA . ILE A 1 83 ? -10.476 6.816 10.109 1.00 89.50 83 ILE A CA 1
ATOM 691 C C . ILE A 1 83 ? -11.166 7.243 11.406 1.00 89.50 83 ILE A C 1
ATOM 693 O O . ILE A 1 83 ? -10.591 7.085 12.484 1.00 89.50 83 ILE A O 1
ATOM 697 N N . ASP A 1 84 ? -12.407 7.721 11.309 1.00 86.88 84 ASP A N 1
ATOM 698 C CA . ASP A 1 84 ? -13.176 8.180 12.465 1.00 86.88 84 ASP A CA 1
ATOM 699 C C . ASP A 1 84 ? -13.473 7.023 13.422 1.00 86.88 84 ASP A C 1
ATOM 701 O O . ASP A 1 84 ? -13.246 7.129 14.627 1.00 86.88 84 ASP A O 1
ATOM 705 N N . SER A 1 85 ? -13.923 5.888 12.888 1.00 87.38 85 SER A N 1
ATOM 706 C CA . SER A 1 85 ? -14.193 4.687 13.675 1.00 87.38 85 SER A CA 1
ATOM 707 C C . SER A 1 85 ? -12.926 4.094 14.296 1.00 87.38 85 SER A C 1
ATOM 709 O O . SER A 1 85 ? -12.977 3.602 15.420 1.00 87.38 85 SER A O 1
ATOM 711 N N . TYR A 1 86 ? -11.783 4.165 13.608 1.00 87.88 86 TYR A N 1
ATOM 712 C CA . TYR A 1 86 ? -10.488 3.727 14.127 1.00 87.88 86 TYR A CA 1
ATOM 713 C C . TYR A 1 86 ? -10.033 4.596 15.304 1.00 87.88 86 TYR A C 1
ATOM 715 O O . TYR A 1 86 ? -9.647 4.066 16.343 1.00 87.88 86 TYR A O 1
ATOM 723 N N . GLU A 1 87 ? -10.099 5.925 15.178 1.00 84.94 87 GLU A N 1
ATOM 724 C CA . GLU A 1 87 ? -9.689 6.846 16.248 1.00 84.94 87 GLU A CA 1
ATOM 725 C C . GLU A 1 87 ? -10.604 6.744 17.487 1.00 84.94 87 GLU A C 1
ATOM 727 O O . GLU A 1 87 ? -10.136 6.911 18.614 1.00 84.94 87 GLU A O 1
ATOM 732 N N . GLN A 1 88 ? -11.878 6.368 17.320 1.00 85.00 88 GLN A N 1
ATOM 733 C CA . GLN A 1 88 ? -12.801 6.100 18.436 1.00 85.00 88 GLN A CA 1
ATOM 734 C C . GLN A 1 88 ? -12.412 4.888 19.305 1.00 85.00 88 GLN A C 1
ATOM 736 O O . GLN A 1 88 ? -12.959 4.725 20.396 1.00 85.00 88 GLN A O 1
ATOM 741 N N . LEU A 1 89 ? -11.470 4.042 18.869 1.00 83.00 89 LEU A N 1
ATOM 742 C CA . LEU A 1 89 ? -10.972 2.905 19.659 1.00 83.00 89 LEU A CA 1
ATOM 743 C C . LEU A 1 89 ? -9.943 3.312 20.729 1.00 83.00 89 LEU A C 1
ATOM 745 O O . LEU A 1 89 ? -9.581 2.495 21.583 1.00 83.00 89 LEU A O 1
ATOM 749 N N . PHE A 1 90 ? -9.478 4.561 20.691 1.00 81.94 90 PHE A N 1
ATOM 750 C CA . PHE A 1 90 ? -8.499 5.124 21.618 1.00 81.94 90 PHE A CA 1
ATOM 751 C C . PHE A 1 90 ? -9.163 6.099 22.597 1.00 81.94 90 PHE A C 1
ATOM 753 O O . PHE A 1 90 ? -10.222 6.666 22.314 1.00 81.94 90 PHE A O 1
ATOM 760 N N . GLU A 1 91 ? -8.528 6.324 23.751 1.00 72.44 91 GLU A N 1
ATOM 761 C CA . GLU A 1 91 ? -9.023 7.293 24.733 1.00 72.44 91 GLU A CA 1
ATOM 762 C C . GLU A 1 91 ? -9.169 8.697 24.119 1.00 72.44 91 GLU A C 1
ATOM 764 O O . GLU A 1 91 ? -8.256 9.129 23.407 1.00 72.44 91 GLU A O 1
ATOM 769 N N . PRO A 1 92 ? -10.222 9.467 24.466 1.00 69.62 92 PRO A N 1
ATOM 770 C CA . PRO A 1 92 ? -10.444 10.827 23.956 1.00 69.62 92 PRO A CA 1
ATOM 771 C C . PRO A 1 92 ? -9.260 11.787 24.145 1.00 69.62 92 PRO A C 1
ATOM 773 O O . PRO A 1 92 ? -9.063 12.710 23.361 1.00 69.62 92 PRO A O 1
ATOM 776 N N . THR A 1 93 ? -8.455 11.565 25.184 1.00 64.00 93 THR A N 1
ATOM 777 C CA . THR A 1 93 ? -7.237 12.322 25.520 1.00 64.00 93 THR A CA 1
ATOM 778 C C . THR A 1 93 ? -6.056 11.995 24.600 1.00 64.00 93 THR A C 1
ATOM 780 O O . THR A 1 93 ? -5.162 12.822 24.424 1.00 64.00 93 THR A O 1
ATOM 783 N N . THR A 1 94 ? -6.055 10.802 24.002 1.00 63.09 94 THR A N 1
ATOM 784 C CA . THR A 1 94 ? -5.008 10.281 23.108 1.00 63.09 94 THR A CA 1
ATOM 785 C C . THR A 1 94 ? -5.406 10.285 21.635 1.00 63.09 94 THR A C 1
ATOM 787 O O . THR A 1 94 ? -4.550 10.032 20.782 1.00 6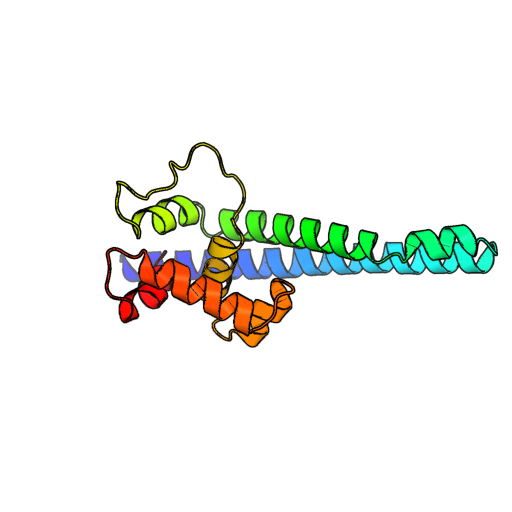3.09 94 THR A O 1
ATOM 790 N N . GLN A 1 95 ? -6.673 10.596 21.336 1.00 63.69 95 GLN A N 1
ATOM 791 C CA . GLN A 1 95 ? -7.169 10.761 19.975 1.00 63.69 95 GLN A CA 1
ATOM 792 C C . GLN A 1 95 ? -6.302 11.779 19.244 1.00 63.69 95 GLN A C 1
ATOM 794 O O . GLN A 1 95 ? -6.160 12.939 19.657 1.00 63.69 95 GLN A O 1
ATOM 799 N N . ARG A 1 96 ? -5.708 11.347 18.131 1.00 63.59 96 ARG A N 1
ATOM 800 C CA . ARG A 1 96 ? -4.997 12.261 17.247 1.00 63.59 96 ARG A CA 1
ATOM 801 C C . ARG A 1 96 ? -6.086 13.026 16.525 1.00 63.59 96 ARG A C 1
ATOM 803 O O . ARG A 1 96 ? -6.647 12.508 15.572 1.00 63.59 96 ARG A O 1
ATOM 810 N N . ARG A 1 97 ? -6.430 14.213 17.043 1.00 55.28 97 ARG A N 1
ATOM 811 C CA . ARG A 1 97 ? -7.500 15.085 16.533 1.00 55.28 97 ARG A CA 1
ATOM 812 C C . ARG A 1 97 ? -7.470 15.041 14.998 1.00 55.28 97 ARG A C 1
ATOM 814 O O . ARG A 1 97 ? -6.533 15.571 14.402 1.00 55.28 97 ARG A O 1
ATOM 821 N N . SER A 1 98 ? -8.433 14.322 14.410 1.00 53.47 98 SER A N 1
ATOM 822 C CA . SER A 1 98 ? -8.545 14.019 12.977 1.00 53.47 98 SER A CA 1
ATOM 823 C C . SER A 1 98 ? -8.907 15.301 12.238 1.00 53.47 98 SER A C 1
ATOM 825 O O . SER A 1 98 ? -10.039 15.547 11.844 1.00 53.47 98 SER A O 1
ATOM 827 N N . MET A 1 99 ? -7.949 16.210 12.166 1.00 47.97 99 MET A N 1
ATOM 828 C CA . MET A 1 99 ? -8.064 17.437 11.412 1.00 47.97 99 MET A CA 1
ATOM 829 C C . MET A 1 99 ? -7.325 17.155 10.104 1.00 47.97 99 MET A C 1
ATOM 831 O O . MET A 1 99 ? -6.116 17.349 10.034 1.00 47.97 99 MET A O 1
ATOM 835 N N . LEU A 1 100 ? -8.059 16.668 9.095 1.00 51.22 100 LEU A N 1
ATOM 836 C CA . LEU A 1 100 ? -7.668 16.679 7.671 1.00 51.22 100 LEU A CA 1
ATOM 837 C C . LEU A 1 100 ? -6.730 15.570 7.147 1.00 51.22 100 LEU A C 1
ATOM 839 O O . LEU A 1 100 ? -6.027 15.796 6.164 1.00 51.22 100 LEU A O 1
ATOM 843 N N . ASN A 1 101 ? -6.711 14.363 7.720 1.00 56.06 101 ASN A N 1
ATOM 844 C CA . ASN A 1 101 ? -5.980 13.266 7.070 1.00 56.06 101 ASN A CA 1
ATOM 845 C C . ASN A 1 101 ? -6.859 12.577 6.013 1.00 56.06 101 ASN A C 1
ATOM 847 O O . ASN A 1 101 ? -7.665 11.717 6.345 1.00 56.06 101 ASN A O 1
ATOM 851 N N . GLU A 1 102 ? -6.658 12.914 4.735 1.00 69.88 102 GLU A N 1
ATOM 852 C CA . GLU A 1 102 ? -7.219 12.171 3.586 1.00 69.88 102 GLU A CA 1
ATOM 853 C C . GLU A 1 102 ? -6.483 10.840 3.317 1.00 69.88 102 GLU A C 1
ATOM 855 O O . GLU A 1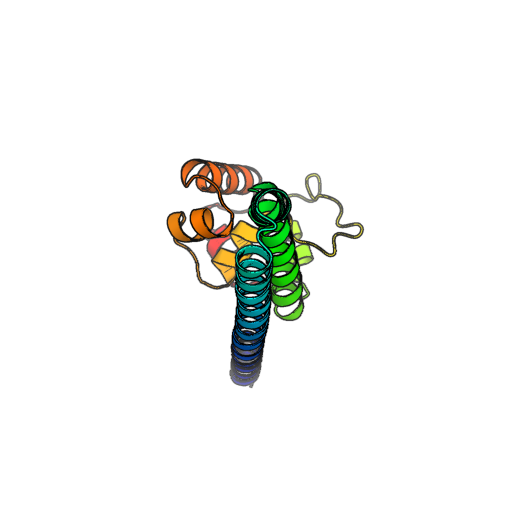 102 ? -6.857 10.074 2.432 1.00 69.88 102 GLU A O 1
ATOM 860 N N . HIS A 1 103 ? -5.423 10.549 4.079 1.00 84.19 103 HIS A N 1
ATOM 861 C CA . HIS A 1 103 ? -4.565 9.381 3.888 1.00 84.19 103 HIS A CA 1
ATOM 862 C C . HIS A 1 103 ? -4.389 8.576 5.173 1.00 84.19 103 HIS A C 1
ATOM 864 O O . HIS A 1 103 ? -4.385 9.112 6.285 1.00 84.19 103 HIS A O 1
ATOM 870 N N . LEU A 1 104 ? -4.168 7.273 5.011 1.00 91.88 104 LEU A N 1
ATOM 871 C CA . LEU A 1 104 ? -3.940 6.366 6.125 1.00 91.88 104 LEU A CA 1
ATOM 872 C C . LEU A 1 104 ? -2.492 6.487 6.611 1.00 91.88 104 LEU A C 1
ATOM 874 O O . LEU A 1 104 ? -1.528 6.480 5.841 1.00 91.88 104 LEU A O 1
ATOM 878 N N . THR A 1 105 ? -2.314 6.515 7.929 1.00 91.81 105 THR A N 1
ATOM 879 C CA . THR A 1 105 ? -0.987 6.315 8.527 1.00 91.81 105 THR A CA 1
ATOM 880 C C . THR A 1 105 ? -0.511 4.873 8.322 1.00 91.81 105 THR A C 1
ATOM 882 O O . THR A 1 105 ? -1.314 3.969 8.103 1.00 91.81 105 THR A O 1
ATOM 885 N N . THR A 1 106 ? 0.789 4.604 8.479 1.00 91.19 106 THR A N 1
ATOM 886 C CA . THR A 1 106 ? 1.318 3.226 8.435 1.00 91.19 106 THR A CA 1
ATOM 887 C C . THR A 1 106 ? 0.590 2.279 9.395 1.00 91.19 106 THR A C 1
ATOM 889 O O . THR A 1 106 ? 0.325 1.136 9.037 1.00 91.19 106 THR A O 1
ATOM 892 N N . GLU A 1 107 ? 0.235 2.748 10.596 1.00 90.50 107 GLU A N 1
ATOM 893 C CA . GLU A 1 107 ? -0.553 1.963 11.556 1.00 90.50 107 GLU A CA 1
ATOM 894 C C . GLU A 1 107 ? -1.943 1.654 11.007 1.00 90.50 107 GLU A C 1
ATOM 896 O O . GLU A 1 107 ? -2.348 0.497 10.977 1.00 90.50 107 GLU A O 1
ATOM 901 N N . MET A 1 108 ? -2.643 2.674 10.511 1.00 92.62 108 MET A N 1
ATOM 902 C CA . MET A 1 108 ? -3.969 2.506 9.922 1.00 92.62 108 MET A CA 1
ATOM 903 C C . MET A 1 108 ? -3.938 1.546 8.730 1.00 92.62 108 MET A C 1
ATOM 905 O O . MET A 1 108 ? -4.816 0.699 8.630 1.00 92.62 108 MET A O 1
ATOM 909 N N . ARG A 1 109 ? -2.899 1.586 7.882 1.00 95.00 109 ARG A N 1
ATOM 910 C CA . ARG A 1 109 ? -2.741 0.635 6.767 1.00 95.00 109 ARG A CA 1
ATOM 911 C C . ARG A 1 109 ? -2.614 -0.815 7.237 1.00 95.00 109 ARG A C 1
ATOM 913 O O . ARG A 1 109 ? -3.160 -1.702 6.591 1.00 95.00 109 ARG A O 1
ATOM 920 N N . ILE A 1 110 ? -1.942 -1.076 8.364 1.00 93.88 110 ILE A N 1
ATOM 921 C CA . ILE A 1 110 ? -1.872 -2.430 8.948 1.00 93.88 110 ILE A CA 1
ATOM 922 C C . ILE A 1 110 ? -3.280 -2.935 9.279 1.00 93.88 110 ILE A C 1
ATOM 924 O O . ILE A 1 110 ? -3.617 -4.071 8.944 1.00 93.88 110 ILE A O 1
ATOM 928 N N . PHE A 1 111 ? -4.109 -2.098 9.902 1.00 91.62 111 PHE A N 1
ATOM 929 C CA . PHE A 1 111 ? -5.464 -2.484 10.302 1.00 91.62 111 PHE A CA 1
ATOM 930 C C . PHE A 1 111 ? -6.460 -2.485 9.144 1.00 91.62 111 PHE A C 1
ATOM 932 O O . PHE A 1 111 ? -7.323 -3.353 9.104 1.00 91.62 111 PHE A O 1
ATOM 939 N N . ALA A 1 112 ? -6.277 -1.622 8.149 1.00 92.25 112 ALA A N 1
ATOM 940 C CA . ALA A 1 112 ? -7.007 -1.671 6.889 1.00 92.25 112 ALA A CA 1
ATOM 941 C C . ALA A 1 112 ? -6.761 -3.001 6.151 1.00 92.25 112 ALA A C 1
ATOM 943 O O . ALA A 1 112 ? -7.696 -3.639 5.676 1.00 92.25 112 ALA A O 1
ATOM 944 N N . LEU A 1 113 ? -5.515 -3.490 6.116 1.00 91.56 113 LEU A N 1
ATOM 945 C CA . LEU A 1 113 ? -5.197 -4.803 5.539 1.00 91.56 113 LEU A CA 1
ATOM 946 C C . LEU A 1 113 ? -5.851 -5.951 6.322 1.00 91.56 113 LEU A C 1
ATOM 948 O O . LEU A 1 113 ? -6.391 -6.872 5.710 1.00 91.56 113 LEU A O 1
ATOM 952 N N . ILE A 1 114 ? -5.856 -5.881 7.657 1.00 89.19 114 ILE A N 1
ATOM 953 C CA . ILE A 1 114 ? -6.565 -6.851 8.508 1.00 89.19 114 ILE A CA 1
ATOM 954 C C . ILE A 1 114 ? -8.062 -6.831 8.203 1.00 89.19 114 ILE A C 1
ATOM 956 O O . ILE A 1 114 ? -8.642 -7.897 8.012 1.00 89.19 114 ILE A O 1
ATOM 960 N N . ARG A 1 115 ? -8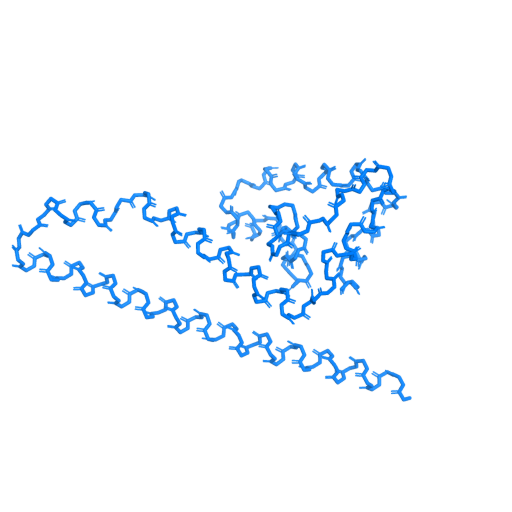.656 -5.638 8.069 1.00 87.88 115 ARG A N 1
ATOM 961 C CA . ARG A 1 115 ? -10.063 -5.439 7.709 1.00 87.88 115 ARG A CA 1
ATOM 962 C C . ARG A 1 115 ? -10.431 -6.050 6.354 1.00 87.88 115 ARG A C 1
ATOM 964 O O . ARG A 1 115 ? -11.520 -6.596 6.181 1.00 87.88 115 ARG A O 1
ATOM 971 N N . LEU A 1 116 ? -9.505 -6.015 5.402 1.00 85.75 116 LEU A N 1
ATOM 972 C CA . LEU A 1 116 ? -9.638 -6.691 4.110 1.00 85.75 116 LEU A CA 1
ATOM 973 C C . LEU A 1 116 ? -9.415 -8.217 4.189 1.00 85.75 116 LEU A C 1
ATOM 975 O O . LEU A 1 116 ? -9.418 -8.895 3.163 1.00 85.75 116 LEU A O 1
ATOM 979 N N . GLY A 1 117 ? -9.208 -8.779 5.384 1.00 83.12 117 GLY A N 1
ATOM 980 C CA . GLY A 1 117 ? -8.987 -10.209 5.614 1.00 83.12 117 GLY A CA 1
ATOM 981 C C . GLY A 1 117 ? -7.524 -10.654 5.514 1.00 83.12 117 GLY A C 1
ATOM 982 O O . GLY A 1 117 ? -7.231 -11.847 5.613 1.00 83.12 117 GLY A O 1
ATOM 983 N N . ILE A 1 118 ? -6.573 -9.730 5.344 1.00 88.06 118 ILE A N 1
ATOM 984 C CA . ILE A 1 118 ? -5.138 -10.038 5.312 1.00 88.06 118 ILE A CA 1
ATOM 985 C C . ILE A 1 118 ? -4.595 -9.990 6.742 1.00 88.06 118 ILE A C 1
ATOM 987 O O . ILE A 1 118 ? -4.023 -8.998 7.180 1.00 88.06 118 ILE A O 1
ATOM 991 N N . GLN A 1 119 ? -4.773 -11.087 7.478 1.00 85.44 119 GLN A N 1
ATOM 992 C CA . GLN A 1 119 ? -4.378 -11.171 8.893 1.00 85.44 119 GLN A CA 1
ATOM 993 C C . GLN A 1 119 ? -2.912 -11.599 9.100 1.00 85.44 119 GLN A C 1
ATOM 995 O O . GLN A 1 119 ? -2.286 -11.242 10.103 1.00 85.44 119 GLN A O 1
ATOM 1000 N N . ASP A 1 120 ? -2.333 -12.326 8.137 1.00 90.38 120 ASP A N 1
ATOM 1001 C CA . ASP A 1 120 ? -0.957 -12.830 8.209 1.00 90.38 120 ASP A CA 1
ATOM 1002 C C . ASP A 1 120 ? 0.071 -11.685 8.214 1.00 90.38 120 ASP A C 1
ATOM 1004 O O . ASP A 1 120 ? 0.251 -10.973 7.219 1.00 90.38 120 ASP A O 1
ATOM 1008 N N . SER A 1 121 ? 0.808 -11.552 9.323 1.00 91.38 121 SER A N 1
ATOM 1009 C CA . SER A 1 121 ? 1.860 -10.543 9.481 1.00 91.38 121 SER A CA 1
ATOM 1010 C C . SER A 1 121 ? 2.932 -10.629 8.387 1.00 91.38 121 SER A C 1
ATOM 1012 O O . SER A 1 121 ? 3.505 -9.595 8.054 1.00 91.38 121 SER A O 1
ATOM 1014 N N . LYS A 1 122 ? 3.195 -11.800 7.780 1.00 93.88 122 LYS A N 1
ATOM 1015 C CA . LYS A 1 122 ? 4.144 -11.908 6.652 1.00 93.88 122 LYS A CA 1
ATOM 1016 C C . LYS A 1 122 ? 3.616 -11.229 5.390 1.00 93.88 122 LYS A C 1
ATOM 1018 O O . LYS A 1 122 ? 4.369 -10.526 4.716 1.00 93.88 122 LYS A O 1
ATOM 1023 N N . ARG A 1 123 ? 2.329 -11.396 5.074 1.00 93.06 123 ARG A N 1
ATOM 1024 C CA . ARG A 1 123 ? 1.681 -10.714 3.940 1.00 93.06 123 ARG A CA 1
ATOM 1025 C C . ARG A 1 123 ? 1.617 -9.205 4.152 1.00 93.06 123 ARG A C 1
ATOM 1027 O O . ARG A 1 123 ? 1.964 -8.464 3.238 1.00 93.06 123 ARG A O 1
ATOM 1034 N N . ILE A 1 124 ? 1.258 -8.764 5.359 1.00 94.12 124 ILE A N 1
ATOM 1035 C CA . ILE A 1 124 ? 1.248 -7.338 5.724 1.00 94.12 124 ILE A CA 1
ATOM 1036 C C . ILE A 1 124 ? 2.659 -6.743 5.599 1.00 94.12 124 ILE A C 1
ATOM 1038 O O . ILE A 1 124 ? 2.837 -5.690 4.992 1.00 94.12 124 ILE A O 1
ATOM 1042 N N . ALA A 1 125 ? 3.671 -7.438 6.124 1.00 94.44 125 ALA A N 1
ATOM 1043 C CA . ALA A 1 125 ? 5.071 -7.028 6.050 1.00 94.44 125 ALA A CA 1
ATOM 1044 C C . ALA A 1 125 ? 5.540 -6.865 4.599 1.00 94.44 125 ALA A C 1
ATOM 1046 O O . ALA A 1 125 ? 6.133 -5.845 4.254 1.00 94.44 125 ALA A O 1
ATOM 1047 N N . LYS A 1 126 ? 5.199 -7.826 3.731 1.00 93.44 126 LYS A N 1
ATOM 1048 C CA . LYS A 1 126 ? 5.491 -7.749 2.296 1.00 93.44 126 LYS A CA 1
ATOM 1049 C C . LYS A 1 126 ? 4.812 -6.547 1.636 1.00 93.44 126 LYS A C 1
ATOM 1051 O O . LYS A 1 126 ? 5.458 -5.855 0.858 1.00 93.44 126 LYS A O 1
ATOM 1056 N N . PHE A 1 127 ? 3.537 -6.302 1.939 1.00 92.31 127 PHE A N 1
ATOM 1057 C CA . PHE A 1 127 ? 2.783 -5.185 1.364 1.00 92.31 127 PHE A CA 1
ATOM 1058 C C . PHE A 1 127 ? 3.372 -3.829 1.770 1.00 92.31 127 PHE A C 1
ATOM 1060 O O . PHE A 1 127 ? 3.577 -2.964 0.926 1.00 92.31 127 PHE A O 1
ATOM 1067 N N . LEU A 1 128 ? 3.687 -3.662 3.057 1.00 93.50 128 LEU A N 1
ATOM 1068 C CA . LEU A 1 128 ? 4.197 -2.404 3.609 1.00 93.50 128 LEU A CA 1
ATOM 1069 C C . LEU A 1 128 ? 5.724 -2.256 3.519 1.00 93.50 128 LEU A C 1
ATOM 1071 O O . LEU A 1 128 ? 6.273 -1.272 4.013 1.00 93.50 128 LEU A O 1
ATOM 1075 N N . ASN A 1 129 ? 6.411 -3.219 2.899 1.00 93.12 129 ASN A N 1
ATOM 1076 C CA . ASN A 1 129 ? 7.869 -3.268 2.802 1.00 93.12 129 ASN A CA 1
ATOM 1077 C C . ASN A 1 129 ? 8.581 -3.125 4.157 1.00 93.12 129 ASN A C 1
ATOM 1079 O O . ASN A 1 129 ? 9.551 -2.382 4.305 1.00 93.12 129 ASN A O 1
ATOM 1083 N N . TYR A 1 130 ? 8.077 -3.840 5.157 1.00 95.38 130 TYR A N 1
ATOM 1084 C CA . TYR A 1 130 ? 8.651 -3.884 6.496 1.00 95.38 130 TYR A CA 1
ATOM 1085 C C . TYR A 1 130 ? 9.061 -5.301 6.871 1.00 95.38 130 TYR A C 1
ATOM 1087 O O . TYR A 1 130 ? 8.661 -6.281 6.246 1.00 95.38 130 TYR A O 1
ATOM 1095 N N . SER A 1 131 ? 9.844 -5.424 7.942 1.00 96.38 131 SER A N 1
ATOM 1096 C CA . SER A 1 131 ? 10.058 -6.724 8.570 1.00 96.38 131 SER A CA 1
ATOM 1097 C C . SER A 1 131 ? 8.794 -7.178 9.311 1.00 96.38 131 SER A C 1
ATOM 1099 O O . SER A 1 131 ? 8.013 -6.361 9.804 1.00 96.38 131 SER A O 1
ATOM 1101 N N . VAL A 1 132 ? 8.618 -8.492 9.464 1.00 95.88 132 VAL A N 1
ATOM 1102 C CA . VAL A 1 132 ? 7.542 -9.058 10.301 1.00 95.88 132 VAL A CA 1
ATOM 1103 C C . VAL A 1 132 ? 7.630 -8.531 11.735 1.00 95.88 132 VAL A C 1
ATOM 1105 O O . VAL A 1 132 ? 6.607 -8.231 12.347 1.00 95.88 132 VAL A O 1
ATOM 1108 N N . HIS A 1 133 ? 8.851 -8.365 12.252 1.00 95.69 133 HIS A N 1
ATOM 1109 C CA . HIS A 1 133 ? 9.087 -7.788 13.570 1.00 95.69 133 HIS A CA 1
ATOM 1110 C C . HIS A 1 133 ? 8.535 -6.361 13.662 1.00 95.69 133 HIS A C 1
ATOM 1112 O O . HIS A 1 133 ? 7.771 -6.065 14.572 1.00 95.69 133 HIS A O 1
ATOM 1118 N N . THR A 1 134 ? 8.835 -5.507 12.681 1.00 94.88 134 THR A N 1
ATOM 1119 C CA . THR A 1 134 ? 8.316 -4.134 12.607 1.00 94.88 134 THR A CA 1
ATOM 1120 C C . THR A 1 134 ? 6.786 -4.111 12.604 1.00 94.88 134 THR A C 1
ATOM 1122 O O . THR A 1 134 ? 6.193 -3.334 13.350 1.00 94.88 134 THR A O 1
ATOM 1125 N N . ILE A 1 135 ? 6.136 -4.989 11.830 1.00 95.06 135 ILE A N 1
ATOM 1126 C CA . ILE A 1 135 ? 4.669 -5.111 11.833 1.00 95.06 135 ILE A CA 1
ATOM 1127 C C . ILE A 1 135 ? 4.146 -5.492 13.219 1.00 95.06 135 ILE A C 1
ATOM 1129 O O . ILE A 1 135 ? 3.208 -4.868 13.712 1.00 95.06 135 ILE A O 1
ATOM 1133 N N . ASN A 1 136 ? 4.761 -6.478 13.872 1.00 91.88 136 ASN A N 1
ATOM 1134 C CA . ASN A 1 136 ? 4.358 -6.894 15.214 1.00 91.88 136 ASN A CA 1
ATOM 1135 C C . ASN A 1 136 ? 4.557 -5.767 16.238 1.00 91.88 136 ASN A C 1
ATOM 1137 O O . ASN A 1 136 ? 3.678 -5.543 17.062 1.00 91.88 136 ASN A O 1
ATOM 1141 N N . THR A 1 137 ? 5.642 -4.998 16.141 1.00 92.50 137 THR A N 1
ATOM 1142 C CA . THR A 1 137 ? 5.883 -3.825 16.991 1.00 92.50 137 THR A CA 1
ATOM 1143 C C . THR A 1 137 ? 4.795 -2.765 16.818 1.00 92.50 137 THR A C 1
ATOM 1145 O O . THR A 1 137 ? 4.294 -2.246 17.814 1.00 92.50 137 THR A O 1
ATOM 1148 N N . TYR A 1 138 ? 4.370 -2.472 15.583 1.00 91.44 138 TYR A N 1
ATOM 1149 C CA . TYR A 1 138 ? 3.238 -1.569 15.344 1.00 91.44 138 TYR A CA 1
ATOM 1150 C C . TYR A 1 138 ? 1.933 -2.109 15.941 1.00 91.44 138 TYR A C 1
ATOM 1152 O O . TYR A 1 138 ? 1.230 -1.361 16.620 1.00 91.44 138 TYR A O 1
ATOM 1160 N N . LYS A 1 139 ? 1.634 -3.403 15.747 1.00 88.69 139 LYS A N 1
ATOM 1161 C CA . LYS A 1 139 ? 0.448 -4.050 16.333 1.00 88.69 139 LYS A CA 1
ATOM 1162 C C . LYS A 1 139 ? 0.452 -3.924 17.857 1.00 88.69 139 LYS A C 1
ATOM 1164 O O . LYS A 1 139 ? -0.513 -3.417 18.417 1.00 88.69 139 LYS A O 1
ATOM 1169 N N . THR A 1 140 ? 1.546 -4.303 18.517 1.00 88.00 140 THR A N 1
ATOM 1170 C CA . THR A 1 140 ? 1.698 -4.210 19.978 1.00 88.00 140 THR A CA 1
ATOM 1171 C C . THR A 1 140 ? 1.583 -2.771 20.474 1.00 88.00 140 THR A C 1
ATOM 1173 O O . THR A 1 140 ? 0.920 -2.515 21.473 1.00 88.00 140 THR A O 1
ATOM 1176 N N . ARG A 1 141 ? 2.181 -1.804 19.767 1.00 86.06 141 ARG A N 1
ATOM 1177 C CA . ARG A 1 141 ? 2.099 -0.388 20.146 1.00 86.06 141 ARG A CA 1
ATOM 1178 C C . ARG A 1 141 ? 0.667 0.127 20.139 1.00 86.06 141 ARG A C 1
ATOM 1180 O O . ARG A 1 141 ? 0.306 0.886 21.032 1.00 86.06 141 ARG A O 1
ATOM 1187 N N . VAL A 1 142 ? -0.116 -0.250 19.132 1.00 83.56 142 VAL A N 1
ATOM 1188 C CA . VAL A 1 142 ? -1.528 0.127 19.056 1.00 83.56 142 VAL A CA 1
ATOM 1189 C C . VAL A 1 142 ? -2.317 -0.572 20.151 1.00 83.56 142 VAL A C 1
ATOM 1191 O O . VAL A 1 142 ? -2.984 0.113 20.911 1.00 83.56 142 VAL A O 1
ATOM 1194 N N . LYS A 1 143 ? -2.124 -1.884 20.312 1.00 81.94 143 LYS A N 1
ATOM 1195 C CA . LYS A 1 143 ? -2.713 -2.715 21.370 1.00 81.94 143 LYS A CA 1
ATOM 1196 C C . LYS A 1 143 ? -2.519 -2.153 22.787 1.00 81.94 143 LYS A C 1
ATOM 1198 O O . LYS A 1 143 ? -3.447 -2.135 23.586 1.00 81.94 143 LYS A O 1
ATOM 1203 N N . ASN A 1 144 ? -1.343 -1.603 23.081 1.00 81.06 144 ASN A N 1
ATOM 1204 C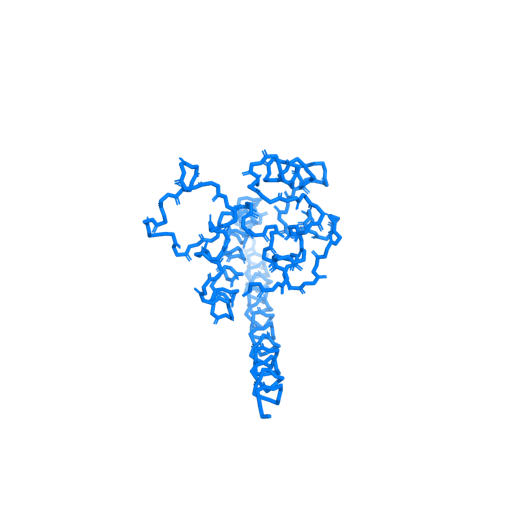 CA . ASN A 1 144 ? -1.042 -0.993 24.382 1.00 81.06 144 ASN A CA 1
ATOM 1205 C C . ASN A 1 144 ? -1.704 0.377 24.613 1.00 81.06 144 ASN A C 1
ATOM 1207 O O . ASN A 1 144 ? -1.650 0.890 25.725 1.00 81.06 144 ASN A O 1
ATOM 1211 N N . LYS A 1 145 ? -2.264 1.000 23.572 1.00 78.50 145 LYS A N 1
ATOM 1212 C CA . LYS A 1 145 ? -2.940 2.305 23.641 1.00 78.50 145 LYS A CA 1
ATOM 1213 C C . LYS A 1 145 ? -4.463 2.187 23.604 1.00 78.50 145 LYS A C 1
ATOM 1215 O O . LYS A 1 145 ? -5.144 3.209 23.622 1.00 78.50 145 LYS A O 1
ATOM 1220 N N . LEU A 1 146 ? -4.989 0.972 23.471 1.00 73.88 146 LEU A N 1
ATOM 1221 C CA . LEU A 1 146 ? -6.422 0.751 23.364 1.00 73.88 146 LEU A CA 1
ATOM 1222 C C . LEU A 1 146 ? -7.095 0.942 24.713 1.00 73.88 146 LEU A C 1
ATOM 1224 O O . LEU A 1 146 ? -6.601 0.492 25.742 1.00 73.88 146 LEU A O 1
ATOM 1228 N N . TRP A 1 147 ? -8.276 1.546 24.663 1.00 65.25 147 TRP A N 1
ATOM 1229 C CA . TRP A 1 147 ? -9.190 1.613 25.799 1.00 65.25 147 TRP A CA 1
ATOM 1230 C C . TRP A 1 147 ? -9.959 0.293 26.015 1.00 65.25 147 TRP A C 1
ATOM 1232 O O . TRP A 1 147 ? -10.572 0.074 27.055 1.00 65.25 147 TRP A O 1
ATOM 1242 N N . ILE A 1 148 ? -9.946 -0.592 25.014 1.00 63.62 148 ILE A N 1
ATOM 1243 C CA . ILE A 1 148 ? -10.678 -1.865 24.992 1.00 63.62 148 ILE A CA 1
ATOM 1244 C C . ILE A 1 148 ? -9.739 -3.064 25.162 1.00 63.62 148 ILE A C 1
ATOM 1246 O O . ILE A 1 148 ? -8.545 -2.971 24.877 1.00 63.62 148 ILE A O 1
ATOM 1250 N N . GLU A 1 149 ? -10.288 -4.213 25.570 1.00 68.56 149 GLU A N 1
ATOM 1251 C CA . GLU A 1 149 ? -9.524 -5.460 25.668 1.00 68.56 149 GLU A CA 1
ATOM 1252 C C . GLU A 1 149 ? -8.873 -5.846 24.331 1.00 68.56 149 GLU A C 1
ATOM 1254 O O . GLU A 1 149 ? -9.486 -5.793 23.260 1.00 68.56 149 GLU A O 1
ATOM 1259 N N . ASN A 1 150 ? -7.613 -6.275 24.412 1.00 64.81 150 ASN A N 1
ATOM 1260 C CA . ASN A 1 150 ? -6.760 -6.538 23.254 1.00 64.81 150 ASN A CA 1
ATOM 1261 C C . ASN A 1 150 ? -7.278 -7.631 22.314 1.00 64.81 150 ASN A C 1
ATOM 1263 O O . ASN A 1 150 ? -7.032 -7.566 21.106 1.00 64.81 150 ASN A O 1
ATOM 1267 N N . ASP A 1 151 ? -8.006 -8.604 22.858 1.00 65.75 151 ASP A N 1
ATOM 1268 C CA . ASP A 1 151 ? -8.540 -9.738 22.102 1.00 65.75 151 ASP A CA 1
ATOM 1269 C C . ASP A 1 151 ? -9.766 -9.349 21.258 1.00 65.75 151 ASP A C 1
ATOM 1271 O O . ASP A 1 151 ? -10.046 -9.980 20.238 1.00 65.75 151 ASP A O 1
ATOM 1275 N N . LEU A 1 152 ? -10.450 -8.254 21.612 1.00 69.56 152 LEU A N 1
ATOM 1276 C CA . LEU A 1 152 ? -11.606 -7.734 20.876 1.00 69.56 152 LEU A CA 1
ATOM 1277 C C . LEU A 1 152 ? -11.219 -6.741 19.781 1.00 69.56 152 LEU A C 1
ATOM 1279 O O . LEU A 1 152 ? -12.029 -6.435 18.910 1.00 69.56 152 LEU A O 1
ATOM 1283 N N . PHE A 1 153 ? -9.994 -6.221 19.794 1.00 76.12 153 PHE A N 1
ATOM 1284 C CA . PHE A 1 153 ? -9.604 -5.148 18.887 1.00 76.12 153 PHE A CA 1
ATOM 1285 C C . PHE A 1 153 ? -9.632 -5.559 17.419 1.00 76.12 153 PHE A C 1
ATOM 1287 O O . PHE A 1 153 ? -10.201 -4.852 16.596 1.00 76.12 153 PHE A O 1
ATOM 1294 N N . GLU A 1 154 ? -9.053 -6.711 17.079 1.00 73.56 154 GLU A N 1
ATOM 1295 C CA . GLU A 1 154 ? -9.053 -7.185 15.692 1.00 73.56 154 GLU A CA 1
ATOM 1296 C C . GLU A 1 154 ? -10.479 -7.505 15.217 1.00 73.56 154 GLU A C 1
ATOM 1298 O O . GLU A 1 154 ? -10.798 -7.249 14.059 1.00 73.56 154 GLU A O 1
ATOM 1303 N N . GLN A 1 155 ? -11.360 -7.964 16.115 1.00 78.56 155 GLN A N 1
ATOM 1304 C CA . GLN A 1 155 ? -12.784 -8.153 15.817 1.00 78.56 155 GLN A CA 1
ATOM 1305 C C . GLN A 1 155 ? -13.479 -6.815 15.554 1.00 78.56 155 GLN A C 1
ATOM 1307 O O . GLN A 1 155 ? -14.142 -6.669 14.534 1.00 78.56 155 GLN A O 1
ATOM 1312 N N . LYS A 1 156 ? -13.252 -5.805 16.401 1.00 79.81 156 LYS A N 1
ATOM 1313 C CA . LYS A 1 156 ? -13.793 -4.458 16.184 1.00 79.81 156 LYS A CA 1
ATOM 1314 C C . LYS A 1 156 ? -13.288 -3.837 14.892 1.00 79.81 156 LYS A C 1
ATOM 1316 O O . LYS A 1 156 ? -14.079 -3.258 14.166 1.00 79.81 156 LYS A O 1
ATOM 1321 N N . ILE A 1 157 ? -12.003 -3.994 14.566 1.00 81.88 157 ILE A N 1
ATOM 1322 C CA . ILE A 1 157 ? -11.459 -3.541 13.281 1.00 81.88 157 ILE A CA 1
ATOM 1323 C C . ILE A 1 157 ? -12.225 -4.177 12.124 1.00 81.88 157 ILE A C 1
ATOM 1325 O O . ILE A 1 157 ? -12.537 -3.466 11.181 1.00 81.88 157 ILE A O 1
ATOM 1329 N N . MET A 1 158 ? -12.565 -5.469 12.206 1.00 80.25 158 MET A N 1
ATOM 1330 C CA . MET A 1 158 ? -13.367 -6.173 11.195 1.00 80.25 158 MET A CA 1
ATOM 1331 C C . MET A 1 158 ? -14.818 -5.671 11.083 1.00 80.25 158 MET A C 1
ATOM 1333 O O . MET A 1 158 ? -15.447 -5.894 10.049 1.00 80.25 158 MET A O 1
ATOM 1337 N N . GLU A 1 159 ? -15.344 -5.021 12.122 1.00 80.62 159 GLU A N 1
ATOM 1338 C CA . GLU A 1 159 ? -16.707 -4.476 12.179 1.00 80.62 159 GLU A CA 1
ATOM 1339 C C . GLU A 1 159 ? -16.818 -3.030 11.673 1.00 80.62 159 GLU A C 1
ATOM 1341 O O . GLU A 1 159 ? -17.931 -2.583 11.394 1.00 80.62 159 GLU A O 1
ATOM 1346 N N . ILE A 1 160 ? -15.690 -2.319 11.550 1.00 76.88 160 ILE A N 1
ATOM 1347 C CA . ILE A 1 160 ? -15.601 -0.947 11.012 1.00 76.88 160 ILE A CA 1
ATOM 1348 C C . ILE A 1 160 ? -15.818 -0.942 9.502 1.00 76.88 160 ILE A C 1
ATOM 1350 O O . ILE A 1 160 ? -16.562 -0.088 8.989 1.00 76.88 160 ILE A O 1
#

Radius of gyration: 19.65 Å; chains: 1; bounding box: 59×30×55 Å

Organism: NCBI:txid28132

Sequence (160 aa):
MQSNMKLNEANKIKDEYIGCSFYLNAEYISKLKKLYKGIERKIISRQFDSLRQSVNESVLESERKSMYSDFDETFLKLFSHFIDSYEQLFEPTTQRRSMLNEHLTTEMRIFALIRLGIQDSKRIAKFLNYSVHTINTYKTRVKNKLWIENDLFEQKIMEI